Protein AF-A0A2C9CH72-F1 (afdb_monomer_lite)

Foldseek 3Di:
DDPDPVVVLLVVCVVVPDDPVVSVVVSLVVLVVCVVVVCVVCVNDDDPPNVVND

pLDDT: mean 84.24, std 14.27, range [37.75, 94.94]

Organism: Kuenenia stuttgartiensis (NCBI:txid174633)

Structure (mmCIF, N/CA/C/O backbone):
data_AF-A0A2C9CH72-F1
#
_entry.id   AF-A0A2C9CH72-F1
#
loop_
_atom_site.group_PDB
_atom_site.id
_atom_site.type_symbol
_atom_site.label_atom_id
_atom_site.label_alt_id
_atom_site.label_comp_id
_atom_site.label_asym_id
_atom_site.label_entity_id
_atom_site.label_seq_id
_atom_site.pdbx_PDB_ins_code
_atom_site.Cartn_x
_atom_site.Cartn_y
_atom_site.Cartn_z
_atom_site.occupancy
_atom_site.B_iso_or_equiv
_atom_site.auth_seq_id
_atom_site.auth_comp_id
_atom_site.auth_asym_id
_atom_site.auth_atom_id
_atom_site.pdbx_PDB_model_num
ATOM 1 N N . MET A 1 1 ? -7.997 -22.929 -1.189 1.00 37.75 1 MET A N 1
ATOM 2 C CA . MET A 1 1 ? -6.673 -22.295 -1.371 1.00 37.75 1 MET A CA 1
ATOM 3 C C . MET A 1 1 ? -6.891 -20.793 -1.452 1.00 37.75 1 MET A C 1
ATOM 5 O O . MET A 1 1 ? -7.896 -20.378 -2.019 1.00 37.75 1 MET A O 1
ATOM 9 N N . LYS A 1 2 ? -6.080 -20.022 -0.726 1.00 45.69 2 LYS A N 1
ATOM 10 C CA . LYS A 1 2 ? -6.317 -18.619 -0.359 1.00 45.69 2 LYS A CA 1
ATOM 11 C C . LYS A 1 2 ? -6.248 -17.716 -1.598 1.00 45.69 2 LYS A C 1
ATOM 13 O O . LYS A 1 2 ? -5.153 -17.426 -2.045 1.00 45.69 2 LYS A O 1
ATOM 18 N N . HIS A 1 3 ? -7.388 -17.274 -2.122 1.00 43.03 3 HIS A N 1
ATOM 19 C CA . HIS A 1 3 ? -7.425 -16.231 -3.154 1.00 43.03 3 HIS A CA 1
ATOM 20 C C . HIS A 1 3 ? -7.422 -14.884 -2.422 1.00 43.03 3 HIS 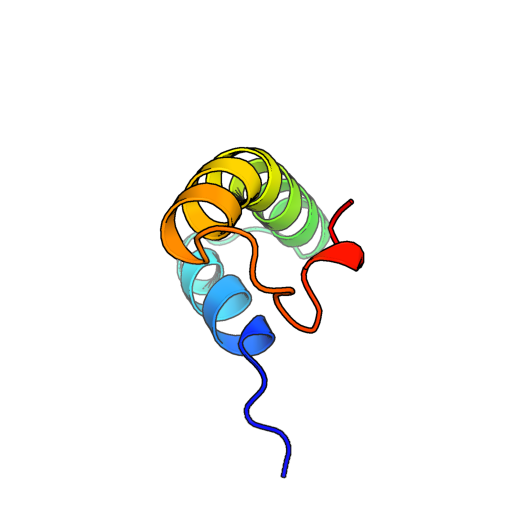A C 1
ATOM 22 O O . HIS A 1 3 ? -8.475 -14.315 -2.138 1.00 43.03 3 HIS A O 1
ATOM 28 N N . GLY A 1 4 ? -6.247 -14.468 -1.951 1.00 50.00 4 GLY A N 1
ATOM 29 C CA . GLY A 1 4 ? -6.068 -13.195 -1.255 1.00 50.00 4 GLY A CA 1
ATOM 30 C C . GLY A 1 4 ? -5.915 -12.060 -2.263 1.00 50.00 4 GLY A C 1
ATOM 31 O O . GLY A 1 4 ? -5.264 -12.241 -3.284 1.00 50.00 4 GLY A O 1
ATOM 32 N N . CYS A 1 5 ? -6.465 -10.879 -1.965 1.00 53.06 5 CYS A N 1
ATOM 33 C CA . CYS A 1 5 ? -6.358 -9.660 -2.786 1.00 53.06 5 CYS A CA 1
ATOM 34 C C . CYS A 1 5 ? -4.926 -9.282 -3.225 1.00 53.06 5 CYS A C 1
ATOM 36 O O . CYS A 1 5 ? -4.777 -8.481 -4.140 1.00 53.06 5 CYS A O 1
ATOM 38 N N . PHE A 1 6 ? -3.905 -9.864 -2.592 1.00 55.81 6 PHE A N 1
ATOM 39 C CA . PHE A 1 6 ? -2.486 -9.654 -2.859 1.00 55.81 6 PHE A CA 1
ATOM 40 C C . PHE A 1 6 ? -2.061 -10.004 -4.295 1.00 55.81 6 PHE A C 1
ATOM 42 O O . PHE A 1 6 ? -1.302 -9.259 -4.902 1.00 55.81 6 PHE A O 1
ATOM 49 N N . GLU A 1 7 ? -2.589 -11.087 -4.879 1.00 62.12 7 GLU A N 1
ATOM 50 C CA . GLU A 1 7 ? -2.176 -11.519 -6.229 1.00 62.12 7 GLU A CA 1
ATOM 51 C C . GLU A 1 7 ? -2.532 -10.466 -7.292 1.00 62.12 7 GLU A C 1
ATOM 53 O O . GLU A 1 7 ? -1.735 -10.170 -8.175 1.00 62.12 7 GLU A O 1
ATOM 58 N N . LYS A 1 8 ? -3.668 -9.779 -7.118 1.00 74.50 8 LYS A N 1
ATOM 59 C CA . LYS A 1 8 ? -4.156 -8.786 -8.083 1.00 74.50 8 LYS A CA 1
ATOM 60 C C . LYS A 1 8 ? -3.322 -7.508 -8.141 1.00 74.50 8 LYS A C 1
ATOM 62 O O . LYS A 1 8 ? -3.318 -6.849 -9.174 1.00 74.50 8 LYS A O 1
ATOM 67 N N . LEU A 1 9 ? -2.651 -7.129 -7.052 1.00 78.69 9 LEU A N 1
ATOM 68 C CA . LEU A 1 9 ? -1.719 -5.995 -7.067 1.00 78.69 9 LEU A CA 1
ATOM 69 C C . LEU A 1 9 ? -0.475 -6.342 -7.884 1.00 78.69 9 LEU A C 1
ATOM 71 O O . LEU A 1 9 ?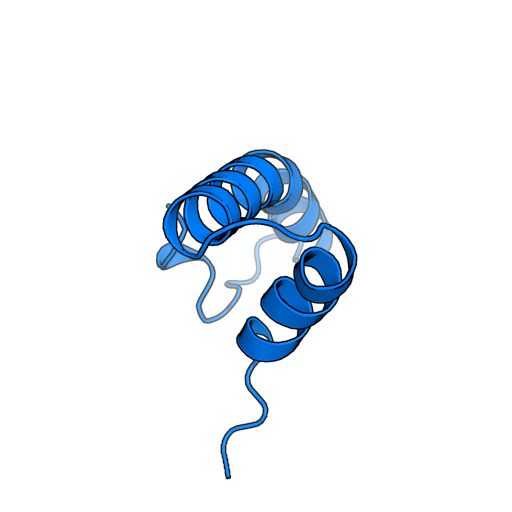 -0.032 -5.531 -8.693 1.00 78.69 9 LEU A O 1
ATOM 75 N N . SER A 1 10 ? 0.025 -7.571 -7.738 1.00 76.38 10 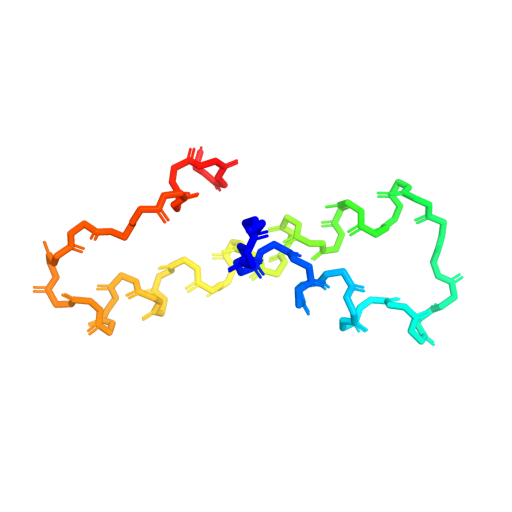SER A N 1
ATOM 76 C CA . SER A 1 10 ? 1.149 -8.070 -8.528 1.00 76.38 10 SER A CA 1
ATOM 77 C C . SER A 1 10 ? 0.806 -8.158 -10.019 1.00 76.38 10 SER A C 1
ATOM 79 O O . SER A 1 10 ? 1.600 -7.716 -10.850 1.00 76.38 10 SER A O 1
ATOM 81 N N . ASP A 1 11 ? -0.406 -8.616 -10.354 1.00 85.12 11 ASP A N 1
ATOM 82 C CA . ASP A 1 11 ? -0.902 -8.695 -11.736 1.00 85.12 11 ASP A CA 1
ATOM 83 C C . ASP A 1 11 ? -0.912 -7.322 -12.438 1.00 85.12 11 ASP A C 1
ATOM 85 O O . ASP A 1 11 ? -0.614 -7.221 -13.627 1.00 85.12 11 ASP A O 1
ATOM 89 N N . LEU A 1 12 ? -1.213 -6.237 -11.709 1.00 86.81 12 LEU A N 1
ATOM 90 C CA . LEU A 1 12 ? -1.178 -4.871 -12.257 1.00 86.81 12 LEU A CA 1
ATOM 91 C C . LEU A 1 12 ? 0.241 -4.415 -12.623 1.00 86.81 12 LEU A C 1
ATOM 93 O O . LEU A 1 12 ? 0.405 -3.554 -13.488 1.00 86.81 12 LEU A O 1
ATOM 97 N N . MET A 1 13 ? 1.255 -4.981 -11.966 1.00 86.69 13 MET A N 1
ATOM 98 C CA . MET A 1 13 ? 2.660 -4.615 -12.146 1.00 86.69 13 MET A CA 1
ATOM 99 C C . MET A 1 13 ? 3.385 -5.519 -13.153 1.00 86.69 13 MET A C 1
ATOM 101 O O . MET A 1 13 ? 4.440 -5.135 -13.657 1.00 86.69 13 MET A O 1
ATOM 105 N N . GLU A 1 14 ? 2.833 -6.695 -13.475 1.00 86.19 14 GLU A N 1
ATOM 106 C CA . GLU A 1 14 ? 3.390 -7.643 -14.450 1.00 86.19 14 GLU A CA 1
ATOM 107 C C . GLU A 1 14 ? 3.753 -7.012 -15.812 1.00 86.19 14 GLU A C 1
ATOM 109 O O . GLU A 1 14 ? 4.881 -7.226 -16.264 1.00 86.19 14 GLU A O 1
ATOM 114 N N . PRO A 1 15 ? 2.893 -6.196 -16.458 1.00 89.69 15 PRO A N 1
ATOM 115 C CA . PRO A 1 15 ? 3.194 -5.642 -17.780 1.00 89.69 15 PRO A CA 1
ATOM 116 C C . PRO A 1 15 ? 4.201 -4.482 -17.766 1.00 89.69 15 PRO A C 1
ATOM 118 O O . PRO A 1 15 ? 4.572 -3.995 -18.831 1.00 89.69 15 PRO A O 1
ATOM 121 N N . LEU A 1 16 ? 4.631 -4.007 -16.592 1.00 88.81 16 LEU A N 1
ATOM 122 C CA . LEU A 1 16 ? 5.512 -2.840 -16.471 1.00 88.81 16 LEU A CA 1
ATOM 123 C C . LEU A 1 16 ? 7.006 -3.178 -16.645 1.00 88.81 16 LEU A C 1
ATOM 125 O O . LEU A 1 16 ? 7.830 -2.274 -16.556 1.00 88.81 16 LEU A O 1
ATOM 129 N N . ASP A 1 17 ? 7.344 -4.454 -16.878 1.00 88.06 17 ASP A N 1
ATOM 130 C CA . ASP A 1 17 ? 8.717 -4.975 -17.041 1.00 88.06 17 ASP A CA 1
ATOM 131 C C . ASP A 1 17 ? 9.686 -4.543 -15.922 1.00 88.06 17 ASP A C 1
ATOM 133 O O . ASP A 1 17 ? 10.872 -4.301 -16.125 1.00 88.06 17 ASP A O 1
ATOM 137 N N . LEU A 1 18 ? 9.147 -4.426 -14.707 1.00 89.69 18 LEU A N 1
ATOM 138 C CA . LEU A 1 18 ? 9.888 -4.016 -13.518 1.00 89.69 18 LEU A CA 1
ATOM 139 C C . LEU A 1 18 ? 10.593 -5.206 -12.873 1.00 89.69 18 LEU A C 1
ATOM 141 O O . LEU A 1 18 ? 10.029 -6.310 -12.810 1.00 89.69 18 LEU A O 1
ATOM 145 N N . ASP A 1 19 ? 11.767 -4.965 -12.293 1.00 91.19 19 ASP A N 1
ATOM 146 C CA . ASP A 1 19 ? 12.397 -5.940 -11.408 1.00 91.19 19 ASP A CA 1
ATOM 147 C C . ASP A 1 19 ? 11.640 -6.075 -10.071 1.00 91.19 19 ASP A C 1
ATOM 149 O O . ASP A 1 19 ? 10.779 -5.268 -9.716 1.00 91.19 19 ASP A O 1
ATOM 153 N N . TRP A 1 20 ? 11.931 -7.132 -9.307 1.00 87.00 20 TRP A N 1
ATOM 154 C CA . TRP A 1 20 ? 11.181 -7.442 -8.086 1.00 87.00 20 TRP A CA 1
ATOM 155 C C . TRP A 1 20 ? 11.240 -6.332 -7.024 1.00 87.00 20 TRP A C 1
ATOM 157 O O . TRP A 1 20 ? 10.275 -6.167 -6.281 1.00 87.00 20 TRP A O 1
ATOM 167 N N . LYS A 1 21 ? 12.328 -5.550 -6.950 1.00 90.44 21 LYS A N 1
ATOM 168 C CA . LYS A 1 21 ? 12.441 -4.444 -5.985 1.00 90.44 21 LYS A CA 1
ATOM 169 C C . LYS A 1 21 ? 11.600 -3.262 -6.428 1.00 90.44 21 LYS A C 1
ATOM 171 O O . LYS A 1 21 ? 10.921 -2.649 -5.604 1.00 90.44 21 LYS A O 1
ATOM 176 N N . GLU A 1 22 ? 11.640 -2.950 -7.718 1.00 92.69 22 GLU A N 1
ATOM 177 C CA . GLU A 1 22 ? 10.819 -1.896 -8.307 1.00 92.69 22 GLU A CA 1
ATOM 178 C C . GLU A 1 22 ? 9.327 -2.202 -8.175 1.00 92.69 22 GLU A C 1
ATOM 180 O O . GLU A 1 22 ? 8.559 -1.312 -7.809 1.00 92.69 22 GLU A O 1
ATOM 185 N N . ARG A 1 23 ? 8.923 -3.467 -8.363 1.00 90.12 23 ARG A N 1
ATOM 186 C CA . ARG A 1 23 ? 7.540 -3.916 -8.132 1.00 90.12 23 ARG A CA 1
ATOM 187 C C . ARG A 1 23 ? 7.100 -3.685 -6.693 1.00 90.12 23 ARG A C 1
ATOM 189 O O . ARG A 1 23 ? 6.062 -3.072 -6.479 1.00 90.12 23 ARG A O 1
ATOM 196 N N . THR A 1 24 ? 7.894 -4.113 -5.708 1.00 89.25 24 THR A N 1
ATOM 197 C CA . THR A 1 24 ? 7.568 -3.895 -4.288 1.00 89.25 24 THR A CA 1
ATOM 198 C C . THR A 1 24 ? 7.474 -2.410 -3.956 1.00 89.25 24 THR A C 1
ATOM 200 O O . THR A 1 24 ? 6.544 -1.994 -3.274 1.00 89.25 24 THR A O 1
ATOM 203 N N . LYS A 1 25 ? 8.397 -1.586 -4.467 1.00 91.94 25 LYS A N 1
ATOM 204 C CA . LYS A 1 25 ? 8.336 -0.137 -4.257 1.00 91.94 25 LYS A CA 1
ATOM 205 C C . LYS A 1 25 ? 7.056 0.461 -4.851 1.00 91.94 25 LYS A C 1
ATOM 207 O O . LYS A 1 25 ? 6.388 1.229 -4.171 1.00 91.94 25 LYS A O 1
ATOM 212 N N . LYS A 1 26 ? 6.701 0.088 -6.083 1.00 91.25 26 LYS A N 1
ATOM 213 C CA . LYS A 1 26 ? 5.485 0.563 -6.757 1.00 91.25 26 LYS A CA 1
ATOM 214 C C . LYS A 1 26 ? 4.206 0.108 -6.069 1.00 91.25 26 LYS A C 1
ATOM 216 O O . LYS A 1 26 ? 3.250 0.873 -6.020 1.00 91.25 26 LYS A O 1
ATOM 221 N N . GLU A 1 27 ? 4.189 -1.111 -5.540 1.00 91.44 27 GLU A N 1
ATOM 222 C CA . GLU A 1 27 ? 3.068 -1.622 -4.752 1.00 91.44 27 GLU A CA 1
ATOM 223 C C . GLU A 1 27 ? 2.861 -0.789 -3.483 1.00 91.44 27 GLU A C 1
ATOM 225 O O . GLU A 1 27 ? 1.736 -0.384 -3.205 1.00 91.44 27 GLU A O 1
ATOM 230 N N . LEU A 1 28 ? 3.939 -0.478 -2.755 1.00 92.12 28 LEU A N 1
ATOM 231 C CA . LEU A 1 28 ? 3.872 0.361 -1.556 1.00 92.12 28 LEU A CA 1
ATOM 232 C C . LEU A 1 28 ? 3.414 1.788 -1.884 1.00 92.12 28 LEU A C 1
ATOM 234 O O . LEU A 1 28 ? 2.465 2.258 -1.266 1.00 92.12 28 LEU A O 1
ATOM 238 N N . GLU A 1 29 ? 4.016 2.429 -2.895 1.00 93.00 29 GLU A N 1
ATOM 239 C CA . GLU A 1 29 ? 3.613 3.768 -3.364 1.00 93.00 29 GLU A CA 1
ATOM 240 C C . GLU A 1 29 ? 2.117 3.797 -3.731 1.00 93.00 29 GLU A C 1
ATOM 242 O O . GLU A 1 29 ? 1.383 4.697 -3.333 1.00 93.00 29 GLU A O 1
ATOM 247 N N . LEU A 1 30 ? 1.638 2.779 -4.453 1.00 92.12 30 LEU A N 1
ATOM 248 C CA . LEU A 1 30 ? 0.228 2.665 -4.823 1.00 92.12 30 LEU A CA 1
ATOM 249 C C . LEU A 1 30 ? -0.674 2.477 -3.594 1.00 92.12 30 LEU A C 1
ATOM 251 O O . LEU A 1 30 ? -1.766 3.043 -3.532 1.00 92.12 30 LEU A O 1
ATOM 255 N N . MET A 1 31 ? -0.246 1.679 -2.617 1.00 92.81 31 MET A N 1
ATOM 256 C CA . MET A 1 31 ? -1.030 1.439 -1.409 1.00 92.81 31 MET A CA 1
ATOM 257 C C . MET A 1 31 ? -1.125 2.677 -0.515 1.00 92.81 31 MET A C 1
ATOM 259 O O . MET A 1 31 ? -2.195 2.893 0.052 1.00 92.81 31 MET A O 1
ATOM 263 N N . GLU A 1 32 ? -0.100 3.532 -0.453 1.00 94.56 32 GLU A N 1
ATOM 264 C CA . GLU A 1 32 ? -0.180 4.825 0.249 1.00 94.56 32 GLU A CA 1
ATOM 265 C C . GLU A 1 32 ? -1.337 5.693 -0.280 1.00 94.56 32 GLU A C 1
ATOM 267 O O . GLU A 1 32 ? -2.101 6.260 0.507 1.00 94.56 32 GLU A O 1
ATOM 272 N N . ASP A 1 33 ? -1.538 5.720 -1.602 1.00 93.94 33 ASP A N 1
ATOM 273 C CA . ASP A 1 33 ? -2.641 6.448 -2.240 1.00 93.94 33 ASP A CA 1
ATOM 274 C C . ASP A 1 33 ? -4.003 5.741 -2.079 1.00 93.94 33 ASP A C 1
ATOM 276 O O . ASP A 1 33 ? -5.051 6.389 -1.963 1.00 93.94 33 ASP A O 1
ATOM 280 N N . LEU A 1 34 ? -4.024 4.403 -2.057 1.00 93.25 34 LEU A N 1
ATOM 281 C CA . LEU A 1 34 ? -5.259 3.612 -1.976 1.00 93.25 34 LEU A CA 1
ATOM 282 C C . LEU A 1 34 ? -5.818 3.486 -0.555 1.00 93.25 34 LEU A C 1
ATOM 284 O O . LEU A 1 34 ? -7.040 3.498 -0.389 1.00 93.25 34 LEU A O 1
ATOM 288 N N . ILE A 1 35 ? -4.975 3.383 0.476 1.00 92.50 35 ILE A N 1
ATOM 289 C CA . ILE A 1 35 ? -5.389 3.247 1.883 1.00 92.50 35 ILE A CA 1
ATOM 290 C C . ILE A 1 35 ? -6.456 4.278 2.299 1.00 92.50 35 ILE A C 1
ATOM 292 O O . ILE A 1 35 ? -7.489 3.860 2.837 1.00 92.50 35 ILE A O 1
ATOM 296 N N . PRO A 1 36 ? -6.304 5.599 2.063 1.00 93.69 36 PRO A N 1
ATOM 297 C CA . PRO A 1 36 ? -7.324 6.572 2.456 1.00 93.69 36 PRO A CA 1
ATOM 298 C C . PRO A 1 36 ? -8.648 6.384 1.698 1.00 93.69 36 PRO A C 1
ATOM 300 O O . PRO A 1 36 ? -9.721 6.581 2.276 1.00 93.69 36 PRO A O 1
ATOM 303 N N . LEU A 1 37 ? -8.601 5.959 0.432 1.00 94.94 37 LEU A N 1
ATOM 304 C CA . LEU A 1 37 ? -9.795 5.675 -0.369 1.00 94.94 37 LEU A CA 1
ATOM 305 C C . LEU A 1 37 ? -10.523 4.430 0.145 1.00 94.94 37 LEU A C 1
ATOM 307 O O . LEU A 1 37 ? -11.741 4.454 0.324 1.00 94.94 37 LEU A O 1
ATOM 311 N N . LEU A 1 38 ? -9.775 3.368 0.443 1.00 92.81 38 LEU A N 1
ATOM 312 C CA . LEU A 1 38 ? -10.301 2.126 1.001 1.00 92.81 38 LEU A CA 1
ATOM 313 C C . LEU A 1 38 ? -10.928 2.359 2.380 1.00 92.81 38 LEU A C 1
ATOM 315 O O . LEU A 1 38 ? -12.057 1.931 2.614 1.00 92.81 38 LEU A O 1
ATOM 319 N N . LYS A 1 39 ? -10.263 3.118 3.261 1.00 91.75 39 LYS A N 1
ATOM 320 C CA . LYS A 1 39 ? -10.808 3.507 4.574 1.00 91.75 39 LYS A CA 1
ATOM 321 C C . LYS A 1 39 ? -12.101 4.313 4.447 1.00 91.75 39 LYS A C 1
ATOM 323 O O . LYS A 1 39 ? -13.049 4.077 5.196 1.00 91.75 39 LYS A O 1
ATOM 328 N N . LYS A 1 40 ? -12.170 5.233 3.478 1.00 94.69 40 LYS A N 1
ATOM 329 C CA . LYS A 1 40 ? -13.388 6.005 3.193 1.00 94.69 40 LYS A CA 1
ATOM 330 C C . LYS A 1 40 ? -14.534 5.104 2.724 1.00 94.69 40 LYS A C 1
ATOM 332 O O . LYS A 1 40 ? -15.658 5.285 3.180 1.00 94.69 40 LYS A O 1
ATOM 337 N N . LEU A 1 41 ? -14.257 4.142 1.841 1.00 94.19 41 LEU A N 1
ATOM 338 C CA . LEU A 1 41 ? -15.251 3.185 1.339 1.00 94.19 41 LEU A CA 1
ATOM 339 C C . LEU A 1 41 ? -15.736 2.217 2.423 1.00 94.19 41 LEU A C 1
ATOM 341 O O . LEU A 1 41 ? -16.917 1.887 2.457 1.00 94.19 41 LEU A O 1
ATOM 345 N N . ALA A 1 42 ? -14.846 1.794 3.321 1.00 93.44 42 ALA A N 1
ATOM 346 C CA . ALA A 1 42 ? -15.186 0.901 4.423 1.00 93.44 42 ALA A CA 1
ATOM 347 C C . ALA A 1 42 ? -16.034 1.569 5.514 1.00 93.44 42 ALA A C 1
ATOM 349 O O . ALA A 1 42 ? -16.561 0.873 6.376 1.00 93.44 42 ALA A O 1
ATOM 350 N N . GLY A 1 43 ? -16.179 2.900 5.507 1.00 91.56 43 GLY A N 1
ATOM 351 C CA . GLY A 1 43 ? -17.092 3.600 6.414 1.00 91.56 43 GLY A CA 1
ATOM 352 C C . GLY A 1 43 ? -16.797 3.371 7.901 1.00 91.56 43 GLY A C 1
ATOM 353 O O . GLY A 1 43 ? -17.719 3.379 8.711 1.00 91.56 43 GLY A O 1
ATOM 354 N N . GLY A 1 44 ? -15.530 3.140 8.260 1.00 87.44 44 GLY A N 1
ATOM 355 C CA . GLY A 1 44 ? -15.110 2.828 9.631 1.00 87.44 44 GLY A CA 1
ATOM 356 C C . GLY A 1 44 ? -15.077 1.334 9.976 1.00 87.44 44 GLY A C 1
ATOM 357 O O . GLY A 1 44 ? -14.695 0.990 11.091 1.00 87.44 44 GLY A O 1
ATOM 358 N N . CYS A 1 45 ? -15.431 0.442 9.046 1.00 92.81 45 CYS A N 1
ATOM 359 C CA . CYS A 1 45 ? -15.182 -0.990 9.198 1.00 92.81 45 CYS A CA 1
ATOM 360 C C . CYS A 1 45 ? -13.692 -1.318 9.016 1.00 92.81 45 CYS A C 1
ATOM 362 O O . CYS A 1 45 ? -13.006 -0.731 8.178 1.00 92.81 45 CYS A O 1
ATOM 364 N N . GLU A 1 46 ? -13.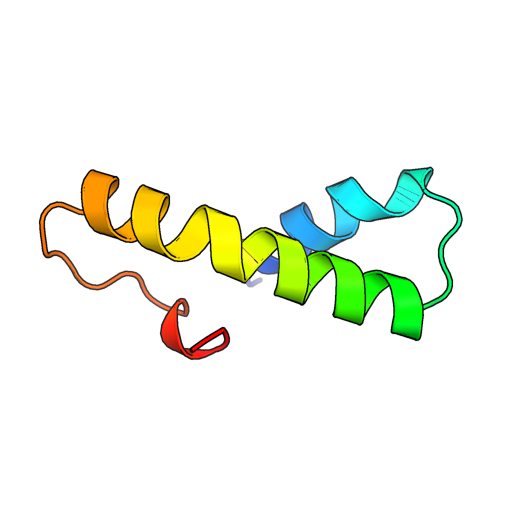202 -2.295 9.780 1.00 89.50 46 GLU A N 1
ATOM 365 C CA . GLU A 1 46 ? -11.848 -2.819 9.618 1.00 89.50 46 GLU A CA 1
ATOM 366 C C . GLU A 1 46 ? -11.720 -3.579 8.289 1.00 89.50 46 GLU A C 1
ATOM 368 O O . GLU A 1 46 ? -12.572 -4.401 7.940 1.00 89.50 46 GLU A O 1
ATOM 373 N N . ILE A 1 47 ? -10.640 -3.315 7.551 1.00 89.56 47 ILE A N 1
ATOM 374 C CA . ILE A 1 47 ? -10.286 -4.061 6.343 1.00 89.56 47 ILE A CA 1
ATOM 375 C C . ILE A 1 47 ? -9.179 -5.048 6.706 1.00 89.56 47 ILE A C 1
ATOM 377 O O . ILE A 1 47 ? -8.045 -4.656 6.989 1.00 89.56 47 ILE A O 1
ATOM 381 N N . ALA A 1 48 ? -9.499 -6.341 6.663 1.00 88.00 48 ALA A N 1
ATOM 382 C CA . ALA A 1 48 ? -8.534 -7.397 6.940 1.00 88.00 48 ALA A CA 1
ATOM 383 C C . ALA A 1 48 ? -7.324 -7.308 5.991 1.00 88.00 48 ALA A C 1
ATOM 385 O O . ALA A 1 48 ? -7.477 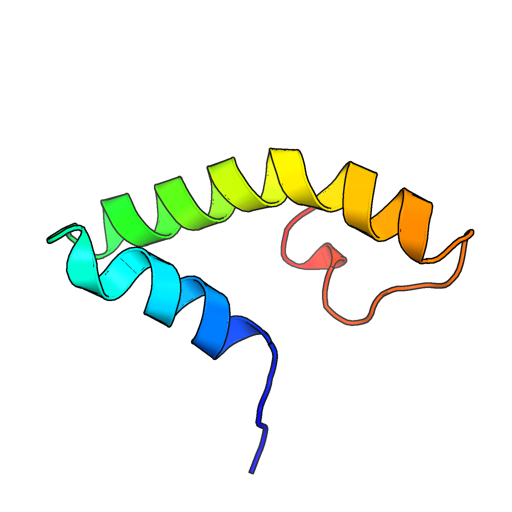-7.300 4.770 1.00 88.00 48 ALA A O 1
ATOM 386 N N . GLY A 1 49 ? -6.118 -7.268 6.566 1.00 86.38 49 GLY A N 1
ATOM 387 C CA . GLY A 1 49 ? -4.857 -7.211 5.820 1.00 86.38 49 GLY A CA 1
ATOM 388 C C . GLY A 1 49 ? -4.391 -5.809 5.418 1.00 86.38 49 GLY A C 1
ATOM 389 O O . GLY A 1 49 ? -3.274 -5.688 4.927 1.00 86.38 49 GLY A O 1
ATOM 390 N N . LEU A 1 50 ? -5.178 -4.751 5.664 1.00 89.00 50 LEU A N 1
ATOM 391 C CA . LEU A 1 50 ? -4.758 -3.381 5.341 1.00 89.00 50 LEU A CA 1
ATOM 392 C C . LEU A 1 50 ? -3.552 -2.928 6.179 1.00 89.00 50 LEU A C 1
ATOM 394 O O . LEU A 1 50 ? -2.679 -2.245 5.660 1.00 89.00 50 LEU A O 1
ATOM 398 N N . GLY A 1 51 ? -3.452 -3.396 7.427 1.00 86.44 51 GLY A N 1
ATOM 399 C CA . GLY A 1 51 ? -2.323 -3.100 8.316 1.00 86.44 51 GLY A CA 1
ATOM 400 C C . GLY A 1 51 ? -0.980 -3.711 7.893 1.00 86.44 51 GLY A C 1
ATOM 401 O O . GLY A 1 51 ? 0.020 -3.454 8.542 1.00 86.44 51 GLY A O 1
ATOM 402 N N . ALA A 1 52 ? -0.922 -4.521 6.827 1.00 88.00 52 ALA A N 1
ATOM 403 C CA . ALA A 1 52 ? 0.355 -4.936 6.233 1.00 88.00 52 ALA A CA 1
ATOM 404 C C . ALA A 1 52 ? 1.035 -3.804 5.435 1.00 88.00 52 ALA A C 1
ATOM 406 O O . ALA A 1 52 ? 2.195 -3.939 5.052 1.00 88.00 52 ALA A O 1
ATOM 407 N N . TYR A 1 53 ? 0.296 -2.725 5.174 1.00 86.06 53 TYR A N 1
ATOM 408 C CA . TYR A 1 53 ? 0.705 -1.569 4.382 1.00 86.06 53 TYR A CA 1
ATOM 409 C C . TYR A 1 53 ? 0.688 -0.262 5.199 1.00 86.06 53 TYR A C 1
ATOM 411 O O . TYR A 1 53 ? 0.850 0.812 4.625 1.00 86.06 53 TYR A O 1
ATOM 419 N N . GLU A 1 54 ? 0.469 -0.354 6.516 1.00 80.88 54 GLU A N 1
ATOM 420 C CA . GLU A 1 54 ? 0.585 0.742 7.494 1.00 80.88 54 GLU A CA 1
ATOM 421 C C . GLU A 1 54 ? 1.873 0.594 8.310 1.0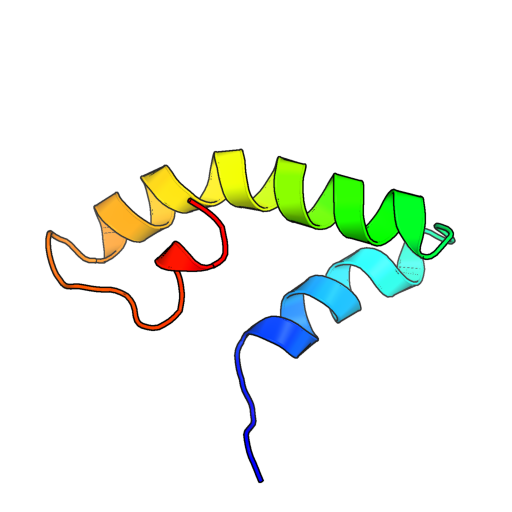0 80.88 54 GLU A C 1
ATOM 423 O O . GLU A 1 54 ? 2.489 1.639 8.619 1.00 80.88 54 GLU A O 1
#

Radius of gyration: 12.36 Å; chains: 1; bounding box: 30×29×27 Å

Sequence (54 aa):
MKHGCFEKLSDLMEPLDLDWKERTKKELELMEDLIPLLKKLAGGCEIAGLGAYE

Secondary structure (DSSP, 8-state):
----THHHHHHHHGGGT--HHHHHHHHHHHHHHHHHHHHHHHTT---TTGGG--